Protein AF-A0AAV5YP03-F1 (afdb_monomer)

Sequence (74 aa):
MRRAAVASSVVLAAVTLVGCSAAPDIRLRNPETGQVFTCSGESGTTGRWWDEMAKRTRDNCVKDLEGRGYVIIK

Nearest PDB structures (foldseek):
  8r3m-assembly1_J  TM=1.810E-01  e=3.452E+00  Mycolicibacterium smegmatis MC2 155
  8dy7-assembly1_G  TM=1.807E-01  e=5.761E+00  Streptomyces venezuelae

Radius of gyration: 21.71 Å; Cα contacts (8 Å, |Δi|>4): 86; chains: 1; bounding box: 37×45×60 Å

pLDDT: mean 74.39, std 19.3, range [38.56, 96.81]

Solvent-accessible surface area (backbone atoms only — not comparable to full-atom values): 4662 Å² total; per-residue (Å²): 138,92,83,79,83,84,76,80,76,80,76,79,77,79,78,75,83,82,78,76,83,42,52,80,69,46,37,31,31,30,82,88,80,63,52,73,49,73,31,55,18,76,40,58,100,79,52,72,70,35,45,53,49,11,45,48,53,18,53,49,47,47,52,54,41,45,76,71,60,32,43,82,55,134

Structure (mmCIF, N/CA/C/O backbone):
data_AF-A0AAV5YP03-F1
#
_entry.id   AF-A0AAV5YP03-F1
#
loop_
_atom_site.group_PDB
_atom_site.id
_atom_site.type_symbol
_atom_site.label_atom_id
_atom_site.label_alt_id
_atom_site.label_comp_id
_atom_site.label_asym_id
_atom_site.label_entity_id
_atom_site.label_seq_id
_atom_site.pdbx_PDB_ins_code
_atom_site.Cartn_x
_atom_site.Cartn_y
_atom_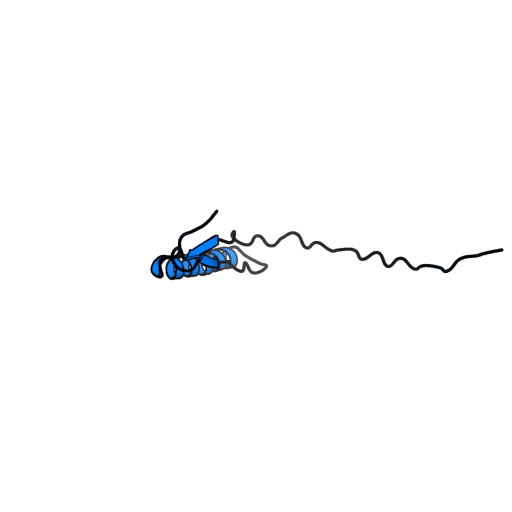site.Cartn_z
_atom_site.occupancy
_atom_site.B_iso_or_equiv
_atom_site.auth_seq_id
_atom_site.auth_comp_id
_atom_site.auth_asym_id
_atom_site.auth_atom_id
_atom_site.pdbx_PDB_model_num
ATOM 1 N N . MET A 1 1 ? -19.865 39.505 -44.105 1.00 38.56 1 MET A N 1
ATOM 2 C CA . MET A 1 1 ? -19.295 38.193 -44.487 1.00 38.56 1 MET A CA 1
ATOM 3 C C . MET A 1 1 ? -18.170 37.857 -43.511 1.00 38.56 1 MET A C 1
ATOM 5 O O . MET A 1 1 ? -17.222 38.619 -43.417 1.00 38.56 1 MET A O 1
ATOM 9 N N . ARG A 1 2 ? -18.347 36.800 -42.706 1.00 46.62 2 ARG A N 1
ATOM 10 C CA . ARG A 1 2 ? -17.420 36.313 -41.663 1.00 46.62 2 ARG A CA 1
ATOM 11 C C . ARG A 1 2 ? -16.324 35.437 -42.287 1.00 46.62 2 ARG A C 1
ATOM 13 O O . ARG A 1 2 ? -16.692 34.518 -43.011 1.00 46.62 2 ARG A O 1
ATOM 20 N N . ARG A 1 3 ? -15.041 35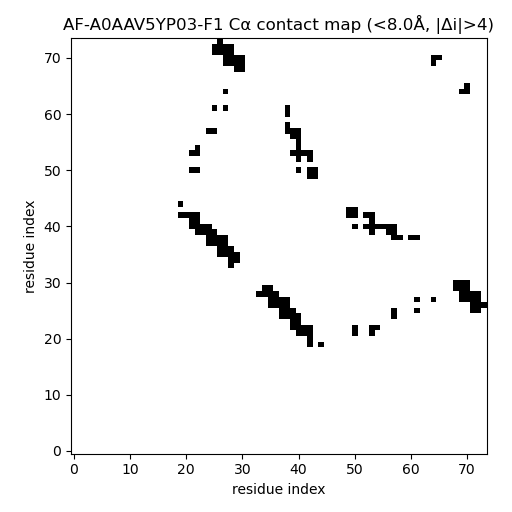.643 -41.959 1.00 45.81 3 ARG A N 1
ATOM 21 C CA . ARG A 1 3 ? -13.946 34.646 -42.086 1.00 45.81 3 ARG A CA 1
ATOM 22 C C . ARG A 1 3 ? -12.912 34.938 -40.989 1.00 45.81 3 ARG A C 1
ATOM 24 O O . ARG A 1 3 ? -12.263 35.969 -41.032 1.00 45.81 3 ARG A O 1
ATOM 31 N N . ALA A 1 4 ? -13.029 34.284 -39.836 1.00 44.56 4 ALA A N 1
ATOM 32 C CA . ALA A 1 4 ? -12.475 32.967 -39.487 1.00 44.56 4 ALA A CA 1
ATOM 33 C C . ALA A 1 4 ? -11.137 33.150 -38.749 1.00 44.56 4 ALA A C 1
ATOM 35 O O . ALA A 1 4 ? -10.079 33.253 -39.360 1.00 44.56 4 ALA A O 1
ATOM 36 N N . ALA A 1 5 ? -11.227 33.239 -37.418 1.00 50.34 5 ALA A N 1
ATOM 37 C CA . ALA A 1 5 ? -10.077 33.146 -36.532 1.00 50.34 5 ALA A CA 1
ATOM 38 C C . ALA A 1 5 ? -9.455 31.756 -36.705 1.00 50.34 5 ALA A C 1
ATOM 40 O O . ALA A 1 5 ? -10.137 30.743 -36.537 1.00 50.34 5 ALA A O 1
ATOM 41 N N . VAL A 1 6 ? -8.178 31.718 -37.080 1.00 49.75 6 VAL A N 1
ATOM 42 C CA . VAL A 1 6 ? -7.393 30.487 -37.146 1.00 49.75 6 VAL A CA 1
ATOM 43 C C . VAL A 1 6 ? -7.137 30.058 -35.706 1.00 49.75 6 VAL A C 1
ATOM 45 O O . VAL A 1 6 ? -6.207 30.522 -35.052 1.00 49.75 6 VAL A O 1
ATOM 48 N N . ALA A 1 7 ? -8.033 29.231 -35.176 1.00 49.66 7 ALA A N 1
ATOM 49 C CA . ALA A 1 7 ? -7.820 28.549 -33.916 1.00 49.66 7 ALA A CA 1
ATOM 50 C C . ALA A 1 7 ? -6.755 27.475 -34.161 1.00 49.66 7 ALA A C 1
ATOM 52 O O . ALA A 1 7 ? -7.063 26.382 -34.631 1.00 49.66 7 ALA A O 1
ATOM 53 N N . SER A 1 8 ? -5.493 27.814 -33.897 1.00 49.25 8 SER A N 1
ATOM 54 C CA . SER A 1 8 ? -4.401 26.845 -33.831 1.00 49.25 8 SER A CA 1
ATOM 55 C C . SER A 1 8 ? -4.708 25.855 -32.712 1.00 49.25 8 SER A C 1
ATOM 57 O O . SER A 1 8 ? -4.443 26.112 -31.539 1.00 49.25 8 SER A O 1
ATOM 59 N N . SER A 1 9 ? -5.336 24.737 -33.066 1.00 52.12 9 SER A N 1
ATOM 60 C CA . SER A 1 9 ? -5.549 23.614 -32.165 1.00 52.12 9 SER A CA 1
ATOM 61 C C . SER A 1 9 ? -4.190 22.990 -31.869 1.00 52.12 9 SER A C 1
ATOM 63 O O . SER A 1 9 ? -3.676 22.189 -32.646 1.00 52.12 9 SER A O 1
ATOM 65 N N . VAL A 1 10 ? -3.579 23.395 -30.756 1.00 59.12 10 VAL A N 1
ATOM 66 C CA . VAL A 1 10 ? -2.433 22.691 -30.184 1.00 59.12 10 VAL A CA 1
ATOM 67 C C . VAL A 1 10 ? -2.959 21.339 -29.718 1.00 59.12 10 VAL A C 1
ATOM 69 O O . VAL A 1 10 ? -3.591 21.225 -28.670 1.00 59.12 10 VAL A O 1
ATOM 72 N N . VAL A 1 11 ? -2.766 20.318 -30.548 1.00 55.94 11 VAL A N 1
ATOM 73 C CA . VAL A 1 11 ? -3.015 18.928 -30.178 1.00 55.94 11 VAL A CA 1
ATOM 74 C C . VAL A 1 11 ? -1.983 18.582 -29.107 1.00 55.94 11 VAL A C 1
ATOM 76 O O . VAL A 1 11 ? -0.821 18.331 -29.419 1.00 55.94 11 VAL A O 1
ATOM 79 N N . LEU A 1 12 ? -2.385 18.626 -27.834 1.00 52.50 12 LEU A N 1
ATOM 80 C CA . LEU A 1 12 ? -1.600 18.048 -26.749 1.00 52.50 12 LEU A CA 1
ATOM 81 C C . LEU A 1 12 ? -1.554 16.536 -26.977 1.00 52.50 12 LEU A C 1
ATOM 83 O O . LEU A 1 12 ? -2.475 15.806 -26.616 1.00 52.50 12 LEU A O 1
ATOM 87 N N . ALA A 1 13 ? -0.481 16.074 -27.612 1.00 46.06 13 ALA A N 1
ATOM 88 C CA . ALA A 1 13 ? -0.127 14.669 -27.635 1.00 46.06 13 ALA A CA 1
ATOM 89 C C . ALA A 1 13 ? 0.192 14.252 -26.193 1.00 46.06 13 ALA A C 1
ATOM 91 O O . ALA A 1 13 ? 1.283 14.503 -25.682 1.00 46.06 13 ALA A O 1
ATOM 92 N N . ALA A 1 14 ? -0.791 13.664 -25.512 1.00 51.84 14 ALA A N 1
ATOM 93 C CA . ALA A 1 14 ? -0.583 13.006 -24.236 1.00 51.84 14 ALA A CA 1
ATOM 94 C C . ALA A 1 14 ? 0.289 11.769 -24.487 1.00 51.84 14 ALA A C 1
ATOM 96 O O . ALA A 1 14 ? -0.197 10.713 -24.887 1.00 51.84 14 ALA A O 1
ATOM 97 N N . VAL A 1 15 ? 1.600 11.921 -24.306 1.00 51.75 15 VAL A N 1
ATOM 98 C CA . VAL A 1 15 ? 2.535 10.799 -24.282 1.00 51.75 15 VAL A CA 1
ATOM 99 C C . VAL A 1 15 ? 2.267 10.032 -22.990 1.00 51.75 15 VAL A C 1
ATOM 101 O O . VAL A 1 15 ? 2.791 10.366 -21.930 1.00 51.75 15 VAL A O 1
ATOM 104 N N . THR A 1 16 ? 1.410 9.016 -23.050 1.00 52.94 16 THR A N 1
ATOM 105 C CA . THR A 1 16 ? 1.311 8.034 -21.971 1.00 52.94 16 THR A CA 1
ATOM 106 C C . THR A 1 16 ? 2.545 7.143 -22.056 1.00 52.94 16 THR A C 1
ATOM 108 O O . THR A 1 16 ? 2.585 6.205 -22.853 1.00 52.94 16 THR A O 1
ATOM 111 N N . LEU A 1 17 ? 3.573 7.461 -21.266 1.00 49.16 17 LEU A N 1
ATOM 112 C CA . LEU A 1 17 ? 4.681 6.552 -20.974 1.00 49.16 17 LEU A CA 1
ATOM 113 C C . LEU A 1 17 ? 4.116 5.343 -20.216 1.00 49.16 17 LEU A C 1
ATOM 115 O O . LEU A 1 17 ? 4.065 5.315 -18.990 1.00 49.16 17 LEU A O 1
ATOM 119 N N . VAL A 1 18 ? 3.623 4.357 -20.962 1.00 53.47 18 VAL A N 1
ATOM 120 C CA . VAL A 1 18 ? 3.232 3.056 -20.423 1.00 53.47 18 VAL A CA 1
ATOM 121 C C . VAL A 1 18 ? 4.500 2.226 -20.306 1.00 53.47 18 VAL A C 1
ATOM 123 O O . VAL A 1 18 ? 5.064 1.808 -21.314 1.00 53.47 18 VAL A O 1
ATOM 126 N N . GLY A 1 19 ? 4.953 2.003 -19.073 1.00 45.03 19 GLY A N 1
ATOM 127 C CA . GLY A 1 19 ? 6.035 1.059 -18.818 1.00 45.03 19 GLY A CA 1
ATOM 128 C C . GLY A 1 19 ? 6.821 1.272 -17.530 1.00 45.03 19 GLY A C 1
ATOM 129 O O . GLY A 1 19 ? 8.038 1.151 -17.567 1.00 45.03 19 GLY A O 1
ATOM 130 N N . CYS A 1 20 ? 6.172 1.549 -16.396 1.00 50.62 20 CYS A N 1
ATOM 131 C CA . CYS A 1 20 ? 6.778 1.205 -15.108 1.00 50.62 20 CYS A CA 1
ATOM 132 C C . CYS A 1 20 ? 6.243 -0.171 -14.717 1.00 50.62 20 CYS A C 1
ATOM 134 O O . CYS A 1 20 ? 5.095 -0.287 -14.292 1.00 50.62 20 CYS A O 1
ATOM 136 N N . SER A 1 21 ? 7.049 -1.224 -14.868 1.00 50.50 21 SER A N 1
ATOM 137 C CA . SER A 1 21 ? 6.795 -2.501 -14.195 1.00 50.50 21 SER A CA 1
ATOM 138 C C . SER A 1 21 ? 7.099 -2.345 -12.703 1.00 50.50 21 SER A C 1
ATOM 140 O O . SER A 1 21 ? 8.010 -2.972 -12.175 1.00 50.50 21 SER A O 1
ATOM 142 N N . ALA A 1 22 ? 6.364 -1.462 -12.031 1.00 58.56 22 ALA A N 1
ATOM 143 C CA . ALA A 1 22 ? 6.450 -1.326 -10.592 1.00 58.56 22 ALA A CA 1
ATOM 144 C C . ALA A 1 22 ? 5.761 -2.531 -9.961 1.00 58.56 22 ALA A C 1
ATOM 146 O O . ALA A 1 22 ? 4.684 -2.956 -10.391 1.00 58.56 22 ALA A O 1
ATOM 147 N N . ALA A 1 23 ? 6.407 -3.118 -8.959 1.00 65.19 23 ALA A N 1
ATOM 148 C CA . ALA A 1 23 ? 5.773 -4.146 -8.157 1.00 65.19 23 ALA A CA 1
ATOM 149 C C . ALA A 1 23 ? 4.462 -3.563 -7.582 1.00 65.19 23 ALA A C 1
ATOM 151 O O . ALA A 1 23 ? 4.476 -2.413 -7.148 1.00 65.19 23 ALA A O 1
ATOM 152 N N . PRO A 1 24 ? 3.339 -4.308 -7.587 1.00 76.38 24 PRO A N 1
ATOM 153 C CA . PRO A 1 24 ? 2.036 -3.733 -7.271 1.00 76.38 24 PRO A CA 1
ATOM 154 C C . PRO A 1 24 ? 2.031 -3.127 -5.868 1.00 76.38 24 PRO A C 1
ATOM 156 O O . PRO A 1 24 ? 2.598 -3.707 -4.931 1.00 76.38 24 PRO A O 1
ATOM 159 N N . ASP A 1 25 ? 1.385 -1.969 -5.756 1.00 86.56 25 ASP A N 1
ATOM 160 C CA . ASP A 1 25 ? 1.172 -1.278 -4.491 1.00 86.56 25 ASP A CA 1
ATOM 161 C C . ASP A 1 25 ? 0.281 -2.117 -3.570 1.00 86.56 25 ASP A C 1
ATOM 163 O O . ASP A 1 25 ? -0.676 -2.760 -4.008 1.00 86.56 25 ASP A O 1
ATOM 167 N N . ILE A 1 26 ? 0.578 -2.087 -2.271 1.00 90.25 26 ILE A N 1
ATOM 168 C CA . ILE A 1 26 ? -0.222 -2.742 -1.235 1.00 90.25 26 ILE A CA 1
ATOM 169 C C . ILE A 1 26 ? -0.821 -1.663 -0.348 1.00 90.25 26 ILE A C 1
ATOM 171 O O . ILE A 1 26 ? -0.109 -0.826 0.203 1.00 90.25 26 ILE A O 1
ATOM 175 N N . ARG A 1 27 ? -2.141 -1.691 -0.185 1.00 94.50 27 ARG A N 1
ATOM 176 C CA . ARG A 1 27 ? -2.851 -0.764 0.694 1.00 94.50 27 ARG A CA 1
ATOM 177 C C . ARG A 1 27 ? -3.131 -1.428 2.031 1.00 94.50 27 ARG A C 1
ATOM 179 O O . ARG A 1 27 ? -3.537 -2.587 2.079 1.00 94.50 27 ARG A O 1
ATOM 186 N N . LEU A 1 28 ? -2.948 -0.681 3.113 1.00 95.81 28 LEU A N 1
ATOM 187 C CA . LEU A 1 28 ? -3.238 -1.125 4.469 1.00 95.81 28 LEU A CA 1
ATOM 188 C C . LEU A 1 28 ? -4.110 -0.110 5.193 1.00 95.81 28 LEU A C 1
ATOM 190 O O . LEU A 1 28 ? -3.965 1.094 4.990 1.00 95.81 28 LEU A O 1
ATOM 194 N N . ARG A 1 29 ? -4.996 -0.591 6.062 1.00 96.81 29 ARG A N 1
ATOM 195 C CA . ARG A 1 29 ? -5.892 0.234 6.872 1.00 96.81 29 ARG A CA 1
ATOM 196 C C . ARG A 1 29 ? -5.689 -0.036 8.357 1.00 96.81 29 ARG A C 1
ATOM 198 O O . ARG A 1 29 ? -5.632 -1.188 8.768 1.00 96.81 29 ARG A O 1
ATOM 205 N N . ASN A 1 30 ? -5.645 1.019 9.161 1.00 95.56 30 ASN A N 1
ATOM 206 C CA . ASN A 1 30 ? -5.750 0.914 10.609 1.00 95.56 30 ASN A CA 1
ATOM 207 C C . ASN A 1 30 ? -7.220 0.635 10.984 1.00 95.56 30 ASN A C 1
ATOM 209 O O . ASN A 1 30 ? -8.083 1.444 10.630 1.00 95.56 30 ASN A O 1
ATOM 213 N N . PRO A 1 31 ? -7.538 -0.472 11.673 1.00 93.69 31 PRO A N 1
ATOM 214 C CA . PRO A 1 31 ? -8.915 -0.797 12.038 1.00 93.69 31 PRO A CA 1
ATOM 215 C C . PRO A 1 31 ? -9.501 0.136 13.110 1.00 93.69 31 PRO A C 1
ATOM 217 O O . PRO A 1 31 ? -10.711 0.340 13.125 1.00 93.69 31 PRO A O 1
ATOM 220 N N . GLU A 1 32 ? -8.669 0.729 13.966 1.00 94.62 32 GLU A N 1
ATOM 221 C CA . GLU A 1 32 ? -9.088 1.603 15.067 1.00 94.62 32 GLU A CA 1
ATOM 222 C C . GLU A 1 32 ? -9.365 3.032 14.589 1.00 94.62 32 GLU A C 1
ATOM 224 O O . GLU A 1 32 ? -10.368 3.636 14.960 1.00 94.62 32 GLU A O 1
ATOM 229 N N . THR A 1 33 ? -8.490 3.579 13.739 1.00 94.88 33 THR A N 1
ATOM 230 C CA . THR A 1 33 ? -8.579 4.979 13.277 1.00 94.88 33 THR A CA 1
ATOM 231 C C . THR A 1 33 ? -9.159 5.121 11.874 1.00 94.88 33 THR A C 1
ATOM 233 O O . THR A 1 33 ? -9.537 6.213 11.455 1.00 94.88 33 THR A O 1
ATOM 236 N N . GLY A 1 34 ? -9.201 4.032 11.105 1.00 93.19 34 GLY A N 1
ATOM 237 C CA . GLY A 1 34 ? -9.607 4.036 9.705 1.00 93.19 34 GLY A CA 1
ATOM 238 C C . GLY A 1 34 ? -8.567 4.597 8.730 1.00 93.19 34 GLY A C 1
ATOM 239 O O . GLY A 1 34 ? -8.849 4.611 7.532 1.00 93.19 34 GLY A O 1
ATOM 240 N N . GLN A 1 35 ? -7.390 5.023 9.201 1.00 94.44 35 GLN A N 1
ATOM 241 C CA . GLN A 1 35 ? -6.321 5.574 8.364 1.00 94.44 35 GLN A CA 1
ATOM 242 C C . GLN A 1 35 ? -5.844 4.558 7.322 1.00 94.44 35 GLN A C 1
ATOM 244 O O . GLN A 1 35 ? -5.620 3.397 7.655 1.00 94.44 35 GLN A O 1
ATOM 249 N N . VAL A 1 36 ? -5.649 4.999 6.077 1.00 94.25 36 VAL A N 1
ATOM 250 C CA . VAL A 1 36 ? -5.156 4.155 4.981 1.00 94.25 36 VAL A CA 1
ATOM 251 C C . VAL A 1 36 ? -3.760 4.601 4.560 1.00 94.25 36 VAL A C 1
ATOM 253 O O . VAL A 1 36 ? -3.538 5.785 4.319 1.00 94.25 36 VAL A O 1
ATOM 256 N N . PHE A 1 37 ? -2.850 3.641 4.427 1.00 91.81 37 PHE A N 1
ATOM 257 C CA . PHE A 1 37 ? -1.525 3.817 3.842 1.00 91.81 37 PHE A CA 1
ATOM 258 C C . PHE A 1 37 ? -1.377 2.974 2.582 1.00 91.81 37 PHE A C 1
ATOM 260 O O . PHE A 1 37 ? -1.983 1.910 2.453 1.00 91.81 37 PHE A O 1
ATOM 267 N N . THR A 1 38 ? -0.536 3.449 1.671 1.00 92.19 38 THR A N 1
ATOM 268 C CA . THR A 1 38 ? -0.127 2.716 0.476 1.00 92.19 38 THR A CA 1
ATOM 269 C C . THR A 1 38 ? 1.368 2.458 0.579 1.00 92.19 38 THR A C 1
ATOM 271 O O . THR A 1 38 ? 2.155 3.400 0.607 1.00 92.19 38 THR A O 1
ATOM 274 N N . CYS A 1 39 ? 1.754 1.189 0.650 1.00 88.69 39 CYS A N 1
ATOM 275 C CA . CYS A 1 39 ? 3.131 0.756 0.487 1.00 88.69 39 CYS A CA 1
ATOM 276 C C . CYS A 1 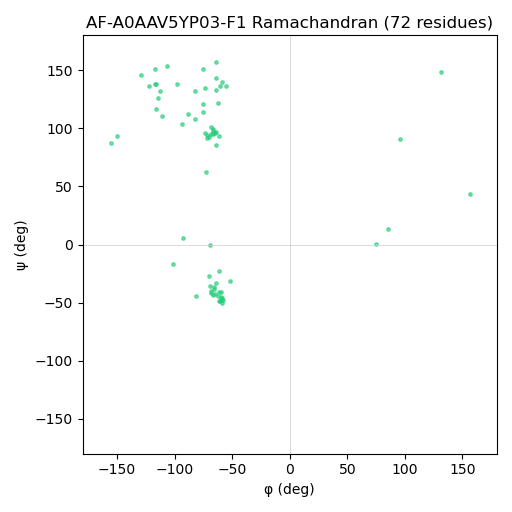39 ? 3.381 0.517 -1.001 1.00 88.69 39 CYS A C 1
ATOM 278 O O . CYS A 1 39 ? 2.831 -0.424 -1.578 1.00 88.69 39 CYS A O 1
ATOM 280 N N . SER A 1 40 ? 4.219 1.352 -1.603 1.00 84.25 40 SER A N 1
ATOM 281 C CA . SER A 1 40 ? 4.684 1.219 -2.981 1.00 84.25 40 SER A CA 1
ATOM 282 C C . SER A 1 40 ? 6.141 0.759 -3.018 1.00 84.25 40 SER A C 1
ATOM 284 O O . SER A 1 40 ? 6.908 0.956 -2.071 1.00 84.25 40 SER A O 1
ATOM 286 N N . GLY A 1 41 ? 6.522 0.101 -4.109 1.00 76.19 41 GLY A N 1
ATOM 287 C CA . GLY A 1 41 ? 7.919 -0.167 -4.431 1.00 76.19 41 GLY A CA 1
ATOM 288 C C . GLY A 1 41 ? 8.305 0.654 -5.652 1.00 76.19 41 GLY A C 1
ATOM 289 O O . GLY A 1 41 ? 7.832 0.356 -6.745 1.00 76.19 41 GLY A O 1
ATOM 290 N N . GLU A 1 42 ? 9.154 1.669 -5.498 1.00 66.38 42 GLU A N 1
ATOM 291 C CA . GLU A 1 42 ? 9.684 2.402 -6.652 1.00 66.38 42 GLU A CA 1
ATOM 292 C C . GLU A 1 42 ? 10.632 1.494 -7.448 1.00 66.38 42 GLU A C 1
ATOM 294 O O . GLU A 1 42 ? 11.782 1.277 -7.066 1.00 66.38 42 GLU A O 1
ATOM 299 N N . SER A 1 43 ? 10.146 0.934 -8.558 1.00 57.97 43 SER A N 1
ATOM 300 C CA . SER A 1 43 ? 10.999 0.261 -9.537 1.00 57.97 43 SER A CA 1
ATOM 301 C C . SER A 1 43 ? 11.746 1.320 -10.352 1.00 57.97 43 SER A C 1
ATOM 303 O O . SER A 1 43 ? 11.129 2.083 -11.100 1.00 57.97 43 SER A O 1
ATOM 305 N N . GLY A 1 44 ? 13.071 1.374 -10.221 1.00 56.03 44 GLY A N 1
ATOM 306 C CA . GLY A 1 44 ? 13.922 2.157 -11.119 1.00 56.03 44 GLY A CA 1
ATOM 307 C C . GLY A 1 44 ? 13.874 1.628 -12.560 1.00 56.03 44 GLY A C 1
ATOM 308 O O . GLY A 1 44 ? 13.581 0.459 -12.798 1.00 56.03 44 GLY A O 1
ATOM 309 N N . THR A 1 45 ? 14.190 2.478 -13.539 1.00 52.81 45 THR A N 1
ATOM 310 C CA . THR A 1 45 ? 13.983 2.224 -14.979 1.00 52.81 45 THR A CA 1
ATOM 311 C C . THR A 1 45 ? 14.858 1.144 -15.623 1.00 52.81 45 THR A C 1
ATOM 313 O O . THR A 1 45 ? 14.682 0.884 -16.810 1.00 52.81 45 THR A O 1
ATOM 316 N N . THR A 1 46 ? 15.771 0.465 -14.924 1.00 54.47 46 THR A N 1
ATOM 317 C CA . THR A 1 46 ? 16.667 -0.502 -15.587 1.00 54.47 46 THR A CA 1
ATOM 318 C C . THR A 1 46 ? 17.205 -1.590 -14.651 1.0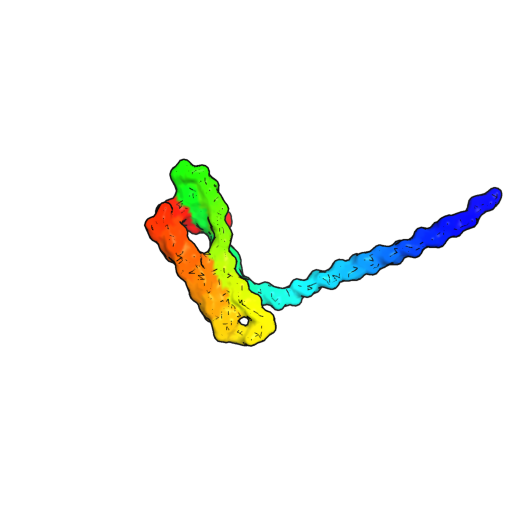0 54.47 46 THR A C 1
ATOM 320 O O . THR A 1 46 ? 18.315 -1.465 -14.136 1.00 54.47 46 THR A O 1
ATOM 323 N N . GLY A 1 47 ? 16.481 -2.703 -14.482 1.00 58.94 47 GLY A N 1
ATOM 324 C CA . GLY A 1 47 ? 17.079 -4.001 -14.123 1.00 58.94 47 GLY A CA 1
ATOM 325 C C . GLY A 1 47 ? 16.426 -4.757 -12.961 1.00 58.94 47 GLY A C 1
ATOM 326 O O . GLY A 1 47 ? 15.985 -4.162 -11.987 1.00 58.94 47 GLY A O 1
ATOM 327 N N . ARG A 1 48 ? 16.479 -6.099 -13.027 1.00 65.56 48 ARG A N 1
ATOM 328 C CA . ARG A 1 48 ? 15.893 -7.032 -12.035 1.00 65.56 48 ARG A CA 1
ATOM 329 C C . ARG A 1 48 ? 16.296 -6.752 -10.584 1.00 65.56 48 ARG A C 1
ATOM 331 O O . ARG A 1 48 ? 15.534 -7.028 -9.668 1.00 65.56 48 ARG A O 1
ATOM 338 N N . TRP A 1 49 ? 17.502 -6.228 -10.365 1.00 67.31 49 TRP A N 1
ATOM 339 C CA . TRP A 1 49 ? 17.966 -5.862 -9.026 1.00 67.31 49 TRP A CA 1
ATOM 340 C C . TRP A 1 49 ? 17.148 -4.709 -8.421 1.00 67.31 49 TRP A C 1
ATOM 342 O O . TRP A 1 49 ? 16.845 -4.738 -7.230 1.00 67.31 49 TRP A O 1
ATOM 352 N N . TRP A 1 50 ? 16.726 -3.740 -9.237 1.00 69.38 50 TRP A N 1
ATOM 353 C CA . TRP A 1 50 ? 15.854 -2.650 -8.796 1.00 69.38 50 TRP A CA 1
ATOM 354 C C . TRP A 1 50 ? 14.444 -3.140 -8.476 1.00 69.38 50 TRP A C 1
ATOM 356 O O . TRP A 1 50 ? 13.861 -2.670 -7.506 1.00 69.38 50 TRP A O 1
ATOM 366 N N . ASP A 1 51 ? 13.931 -4.124 -9.218 1.00 73.94 51 ASP A N 1
ATOM 367 C CA . ASP A 1 51 ? 12.623 -4.733 -8.940 1.00 73.94 51 ASP A CA 1
ATOM 368 C C . ASP A 1 51 ? 12.614 -5.479 -7.597 1.00 73.94 51 ASP A C 1
ATOM 370 O O . ASP A 1 51 ? 11.679 -5.343 -6.805 1.00 73.94 51 ASP A O 1
ATOM 374 N N . GLU A 1 52 ? 13.678 -6.231 -7.297 1.00 80.38 52 GLU A N 1
ATOM 375 C CA . GLU A 1 52 ? 13.837 -6.914 -6.006 1.00 80.38 52 GLU A CA 1
ATOM 376 C C . GLU A 1 52 ? 13.985 -5.917 -4.848 1.00 80.38 52 GLU A C 1
ATOM 378 O O . GLU A 1 52 ? 13.414 -6.114 -3.774 1.00 80.38 52 GLU A O 1
ATOM 383 N N . MET A 1 53 ? 14.700 -4.809 -5.059 1.00 80.12 53 MET A N 1
ATOM 384 C CA . MET A 1 53 ? 14.809 -3.738 -4.065 1.00 80.12 53 MET A CA 1
ATOM 385 C C . MET A 1 53 ? 13.471 -3.024 -3.846 1.00 80.12 53 MET A C 1
ATOM 387 O O . MET A 1 53 ? 13.076 -2.822 -2.699 1.00 80.12 53 MET A O 1
ATOM 391 N N . ALA A 1 54 ? 12.737 -2.713 -4.915 1.00 81.62 54 ALA A N 1
ATOM 392 C CA . ALA A 1 54 ? 11.400 -2.129 -4.852 1.00 81.62 54 ALA A CA 1
ATOM 393 C C . ALA A 1 54 ? 10.436 -3.031 -4.071 1.00 81.62 54 ALA A C 1
ATOM 395 O O . ALA A 1 54 ? 9.743 -2.582 -3.154 1.00 81.62 54 ALA A O 1
ATOM 396 N N . LYS A 1 55 ? 10.457 -4.334 -4.374 1.00 84.62 55 LYS A N 1
ATOM 397 C CA . LYS A 1 55 ? 9.712 -5.361 -3.644 1.00 84.62 55 LYS A CA 1
ATOM 398 C C . LYS A 1 55 ? 10.095 -5.388 -2.167 1.00 84.62 55 LYS A C 1
ATOM 400 O O . LYS A 1 55 ? 9.213 -5.364 -1.316 1.00 84.62 55 LYS A O 1
ATOM 405 N N . ARG A 1 56 ? 11.391 -5.387 -1.850 1.00 86.06 56 ARG A N 1
ATOM 406 C CA . ARG A 1 56 ? 11.880 -5.414 -0.467 1.00 86.06 56 ARG A CA 1
ATOM 407 C C . ARG A 1 56 ? 11.455 -4.182 0.327 1.00 86.06 56 ARG A C 1
ATOM 409 O O . ARG A 1 56 ? 11.024 -4.327 1.467 1.00 86.06 56 ARG A O 1
ATOM 416 N N . THR A 1 57 ? 11.561 -2.991 -0.256 1.00 86.50 57 THR A N 1
ATOM 417 C CA . THR A 1 57 ? 11.123 -1.737 0.375 1.00 86.50 57 THR A CA 1
ATOM 418 C C . THR A 1 57 ? 9.635 -1.784 0.693 1.00 86.50 57 THR A C 1
ATOM 420 O O . THR A 1 57 ? 9.238 -1.516 1.828 1.00 86.50 57 THR A O 1
ATOM 423 N N . ARG A 1 58 ? 8.818 -2.212 -0.273 1.00 88.94 58 ARG A N 1
ATOM 424 C CA . ARG A 1 58 ? 7.384 -2.388 -0.064 1.00 88.94 58 ARG A CA 1
ATOM 425 C C . ARG A 1 58 ? 7.093 -3.415 1.030 1.00 88.94 58 ARG A C 1
ATOM 427 O O . ARG A 1 58 ? 6.314 -3.130 1.931 1.00 88.94 58 ARG A O 1
ATOM 434 N N . ASP A 1 59 ? 7.724 -4.585 0.985 1.00 91.44 59 ASP A N 1
ATOM 435 C CA . ASP A 1 59 ? 7.491 -5.656 1.958 1.00 91.44 59 ASP A CA 1
ATOM 436 C C . ASP A 1 59 ? 7.923 -5.234 3.378 1.00 91.44 59 ASP A C 1
ATOM 438 O O . ASP A 1 59 ? 7.286 -5.614 4.358 1.00 91.44 59 ASP A O 1
ATOM 442 N N . ASN A 1 60 ? 8.963 -4.403 3.507 1.00 92.44 60 ASN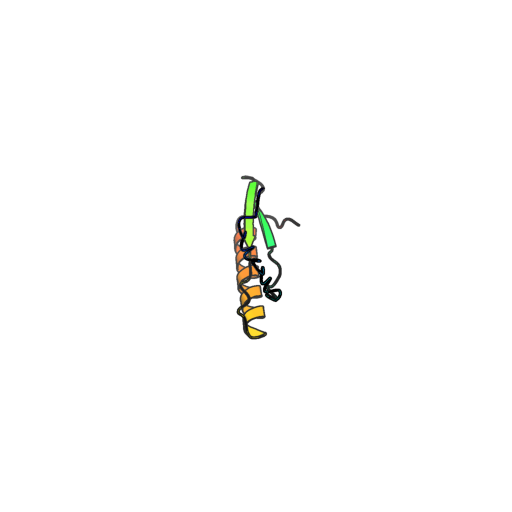 A N 1
ATOM 443 C CA . ASN A 1 60 ? 9.355 -3.805 4.785 1.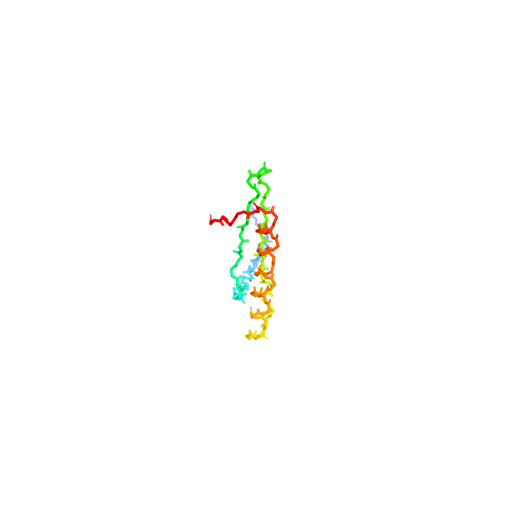00 92.44 60 ASN A CA 1
ATOM 444 C C . ASN A 1 60 ? 8.316 -2.791 5.293 1.00 92.44 60 ASN A C 1
ATOM 446 O O . ASN A 1 60 ? 7.997 -2.807 6.478 1.00 92.44 60 ASN A O 1
ATOM 450 N N . CYS A 1 61 ? 7.762 -1.951 4.411 1.00 92.12 61 CYS A N 1
ATOM 451 C CA . CYS A 1 61 ? 6.663 -1.038 4.748 1.00 92.12 61 CYS A CA 1
ATOM 452 C C . CYS A 1 61 ? 5.426 -1.802 5.242 1.00 92.12 61 CYS A C 1
ATOM 454 O O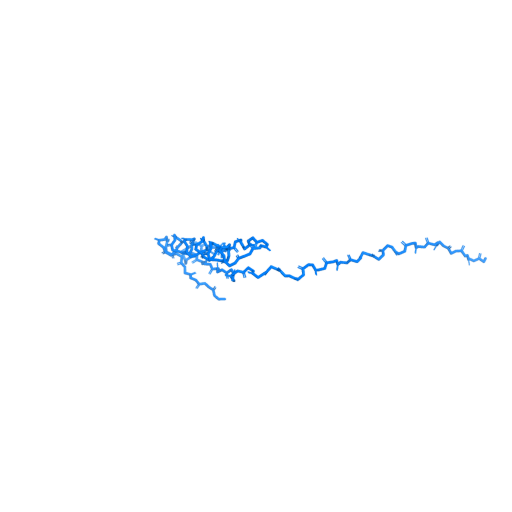 . CYS A 1 61 ? 4.849 -1.447 6.269 1.00 92.12 61 CYS A O 1
ATOM 456 N N . VAL A 1 62 ? 5.054 -2.888 4.553 1.00 94.12 62 VAL A N 1
ATOM 457 C CA . VAL A 1 62 ? 3.939 -3.759 4.956 1.00 94.12 62 VAL A CA 1
ATOM 458 C C . VAL A 1 62 ? 4.193 -4.330 6.347 1.00 94.12 62 VAL A C 1
ATOM 460 O O . VAL A 1 62 ? 3.343 -4.180 7.217 1.00 94.12 62 VAL A O 1
ATOM 463 N N . LYS A 1 63 ? 5.378 -4.905 6.589 1.00 95.50 63 LYS A N 1
ATOM 464 C CA . LYS A 1 63 ? 5.736 -5.484 7.893 1.00 95.50 63 LYS A CA 1
ATOM 465 C C . LYS A 1 63 ? 5.704 -4.469 9.034 1.00 95.50 63 LYS A C 1
ATOM 467 O O . LYS A 1 63 ? 5.245 -4.811 10.119 1.00 95.50 63 LYS A O 1
ATOM 472 N N . ASP A 1 64 ? 6.186 -3.246 8.806 1.00 95.25 64 ASP A N 1
ATOM 473 C CA . ASP A 1 64 ? 6.121 -2.175 9.809 1.00 95.25 64 ASP A CA 1
ATOM 474 C C . ASP A 1 64 ? 4.666 -1.843 10.164 1.00 95.25 64 ASP A C 1
ATOM 476 O O . ASP A 1 64 ? 4.288 -1.818 11.335 1.00 95.25 64 ASP A O 1
ATOM 480 N N . LEU A 1 65 ? 3.820 -1.658 9.150 1.00 95.19 65 LEU A N 1
ATOM 481 C CA . LEU A 1 65 ? 2.413 -1.323 9.350 1.00 95.19 65 LEU A CA 1
ATOM 482 C C . LEU A 1 65 ? 1.617 -2.478 9.976 1.00 95.19 65 LEU A C 1
ATOM 484 O O . LEU A 1 65 ? 0.816 -2.233 10.877 1.00 95.19 65 LEU A O 1
ATOM 488 N N . GLU A 1 66 ? 1.859 -3.725 9.577 1.00 95.00 66 GLU A N 1
ATOM 489 C CA . GLU A 1 66 ? 1.274 -4.908 10.223 1.00 95.00 66 GLU A CA 1
ATOM 490 C C . GLU A 1 66 ? 1.708 -5.016 11.693 1.00 95.00 66 GLU A C 1
ATOM 492 O O . GLU A 1 66 ? 0.873 -5.259 12.563 1.00 95.00 66 GLU A O 1
ATOM 497 N N . GLY A 1 67 ? 2.982 -4.739 12.005 1.00 94.81 67 GLY A N 1
ATOM 498 C CA . GLY A 1 67 ? 3.483 -4.664 13.383 1.00 94.81 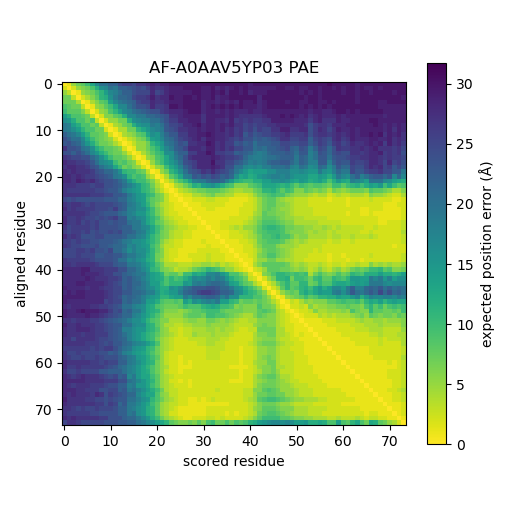67 GLY A CA 1
ATOM 499 C C . GLY A 1 67 ? 2.816 -3.565 14.222 1.00 94.81 67 GLY A C 1
ATOM 500 O O . GLY A 1 67 ? 2.758 -3.664 15.446 1.00 94.81 67 GLY A O 1
ATOM 501 N N . ARG A 1 68 ? 2.258 -2.545 13.563 1.00 94.00 68 ARG A N 1
ATOM 502 C CA . ARG A 1 68 ? 1.465 -1.462 14.165 1.00 94.00 68 ARG A CA 1
ATOM 503 C C . ARG A 1 68 ? -0.043 -1.750 14.177 1.00 94.00 68 ARG A C 1
ATOM 505 O O . ARG A 1 68 ? -0.815 -0.864 14.537 1.00 94.00 68 ARG A O 1
ATOM 512 N N . GLY A 1 69 ? -0.471 -2.947 13.769 1.00 94.62 69 GLY A N 1
ATOM 513 C CA . GLY A 1 69 ? -1.872 -3.378 13.778 1.00 94.62 69 GLY A CA 1
ATOM 514 C C . GLY A 1 69 ? -2.686 -2.985 12.541 1.00 94.62 69 GLY A C 1
ATOM 515 O O . GLY A 1 69 ? -3.913 -3.083 12.562 1.00 94.62 69 GLY A O 1
ATOM 516 N N . TYR A 1 70 ? -2.046 -2.535 11.458 1.00 96.81 70 TYR A N 1
ATOM 517 C CA . TYR A 1 70 ? -2.738 -2.301 10.191 1.00 96.81 70 TYR A CA 1
ATOM 518 C C . TYR A 1 70 ? -3.042 -3.624 9.481 1.00 96.81 70 TYR A C 1
ATOM 520 O O . TYR A 1 70 ? -2.291 -4.589 9.582 1.00 96.81 70 TYR A O 1
ATOM 528 N N . VAL A 1 71 ? -4.122 -3.643 8.700 1.00 96.00 71 VAL A N 1
ATOM 529 C CA . VAL A 1 71 ? -4.550 -4.804 7.910 1.00 96.00 71 VAL A CA 1
ATOM 530 C C . VAL A 1 71 ? -4.522 -4.496 6.419 1.00 96.00 71 VAL A C 1
ATOM 532 O O . VAL A 1 71 ? -4.938 -3.415 5.996 1.00 96.00 71 VAL A O 1
ATOM 535 N N . ILE A 1 72 ? -4.045 -5.4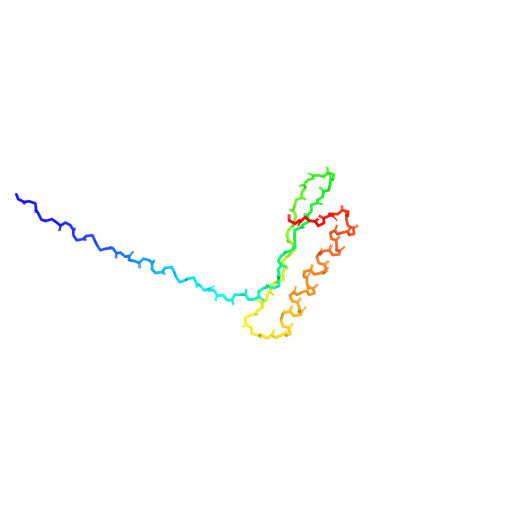45 5.613 1.00 94.75 72 ILE A N 1
ATOM 536 C CA . ILE A 1 72 ? -4.047 -5.326 4.150 1.00 94.75 72 ILE A CA 1
ATOM 537 C C . ILE A 1 72 ? -5.490 -5.268 3.638 1.00 94.75 72 ILE A C 1
ATOM 539 O O . ILE A 1 72 ? -6.332 -6.085 4.013 1.00 94.75 72 ILE A O 1
ATOM 543 N N . ILE A 1 73 ? -5.757 -4.317 2.745 1.00 92.88 73 ILE A N 1
ATOM 544 C CA . ILE A 1 73 ? -7.035 -4.162 2.049 1.00 92.88 73 ILE A CA 1
ATOM 545 C C . ILE A 1 73 ? -6.828 -4.379 0.546 1.00 92.88 73 ILE A C 1
ATOM 547 O O . ILE A 1 73 ? -5.822 -3.943 -0.016 1.00 92.88 73 ILE A O 1
ATOM 551 N N . LYS A 1 74 ? -7.761 -5.098 -0.082 1.00 75.12 74 LYS A N 1
ATOM 552 C CA . LYS A 1 74 ? -7.766 -5.392 -1.522 1.00 75.12 74 LYS A CA 1
ATOM 553 C C . LYS A 1 74 ? -8.588 -4.364 -2.285 1.00 75.12 74 LYS A C 1
ATOM 555 O O . LYS A 1 74 ? -9.619 -3.925 -1.729 1.00 75.12 74 LYS A O 1
#

Mean predicted aligned error: 13.35 Å

Secondary structure (DSSP, 8-state):
---------------------PPPPEEEE-TTT--EEEE-----SS-HHHHHHHHHHHHHHHHHHHHTT-EEE-

Foldseek 3Di:
DDDDDPPPPPPPPPPPPPDDPWDDWWWWAAPVPRDIDIQTFDQDDDDPVSNVNSVVSSVVVVVVVVVVVIDTDD